Protein AF-A0A397BB30-F1 (afdb_monomer_lite)

InterPro domains:
  IPR001752 Kinesin motor domain [PF00225] (44-128)
  IPR001752 Kinesin motor domain [PS50067] (38-128)
  IPR027417 P-loop containing nucleoside triphosphate hydrolase [SSF52540] (36-128)
  IPR027640 Kinesin-like protein [PTHR47971] (19-128)
  IPR036961 Kinesin motor domain superfamily [G3DSA:3.40.850.10] (12-131)

Sequence (149 aa):
MLNEQNGNPGDVDFQRMIKQFRDQDHQEQPYATKANVQITICVRKRPVNKREVKGKDYDCVTCWHPKVIIHDCKLKVDGITKYLDSNAFEFDHSFDEFTSNETVYKYTAQPLIQFVFNECGRATVFAYVSREVALGICNMSHNALWNDL

Structure (mmCIF, N/CA/C/O backbone):
data_AF-A0A397BB30-F1
#
_entry.id   AF-A0A397BB30-F1
#
loop_
_atom_site.group_PDB
_atom_site.id
_atom_site.type_symbol
_atom_site.label_atom_id
_atom_site.label_alt_id
_atom_site.label_comp_id
_atom_site.label_asym_id
_atom_site.label_entity_id
_atom_site.label_seq_id
_atom_site.pdbx_PDB_ins_code
_atom_site.Cartn_x
_atom_site.Cartn_y
_atom_site.Cartn_z
_atom_site.occupancy
_atom_site.B_iso_or_equiv
_atom_site.auth_seq_id
_atom_site.auth_comp_id
_atom_site.auth_asym_id
_atom_site.auth_atom_id
_atom_site.pdbx_PDB_model_num
ATOM 1 N N . MET A 1 1 ? 10.347 -5.293 -29.919 1.00 48.53 1 MET A N 1
ATOM 2 C CA . MET A 1 1 ? 9.017 -5.371 -30.568 1.00 48.53 1 MET A CA 1
ATOM 3 C C . MET A 1 1 ? 8.091 -6.454 -29.990 1.00 48.53 1 MET A C 1
ATOM 5 O O . MET A 1 1 ? 6.898 -6.356 -30.219 1.00 48.53 1 MET A O 1
ATOM 9 N N . LEU A 1 2 ? 8.571 -7.418 -29.181 1.00 53.06 2 LEU A N 1
ATOM 10 C CA . LEU A 1 2 ? 7.708 -8.427 -28.526 1.00 53.06 2 LEU A CA 1
ATOM 11 C C . LEU A 1 2 ? 6.805 -7.856 -27.405 1.00 53.06 2 LEU A C 1
ATOM 13 O O . LEU A 1 2 ? 5.683 -8.309 -27.216 1.00 53.06 2 LEU A O 1
ATOM 17 N N . ASN A 1 3 ? 7.275 -6.838 -26.673 1.00 48.22 3 ASN A N 1
ATOM 18 C CA . ASN A 1 3 ? 6.567 -6.324 -25.488 1.00 48.22 3 ASN A CA 1
ATOM 19 C C . ASN A 1 3 ? 5.356 -5.433 -25.817 1.00 48.22 3 ASN A C 1
ATOM 21 O O . ASN A 1 3 ? 4.379 -5.440 -25.073 1.00 48.22 3 ASN A O 1
ATOM 25 N N . GLU A 1 4 ? 5.369 -4.742 -26.961 1.00 51.34 4 GLU A N 1
ATOM 26 C CA . GLU A 1 4 ? 4.201 -3.988 -27.444 1.00 51.34 4 GLU A CA 1
ATOM 27 C C . GLU A 1 4 ? 3.107 -4.912 -28.001 1.00 51.34 4 GLU A C 1
ATOM 29 O O . GLU A 1 4 ? 1.927 -4.597 -27.886 1.00 51.34 4 GLU A O 1
ATOM 34 N N . GLN A 1 5 ? 3.484 -6.079 -28.536 1.00 51.56 5 GLN A N 1
ATOM 35 C CA . GLN A 1 5 ? 2.542 -7.096 -29.023 1.00 51.56 5 GLN A CA 1
ATOM 36 C C . GLN A 1 5 ? 1.846 -7.848 -27.877 1.00 51.56 5 GLN A C 1
ATOM 38 O O . GLN A 1 5 ? 0.704 -8.270 -28.033 1.00 51.56 5 GLN A O 1
ATOM 43 N N . ASN A 1 6 ? 2.493 -7.943 -26.709 1.00 57.06 6 ASN A N 1
ATOM 44 C CA . ASN A 1 6 ? 1.936 -8.566 -25.503 1.00 57.06 6 ASN A CA 1
ATOM 45 C C . ASN A 1 6 ? 1.153 -7.593 -24.601 1.00 57.06 6 ASN A C 1
ATOM 47 O O . ASN A 1 6 ? 0.706 -7.993 -23.530 1.00 57.06 6 ASN A O 1
ATOM 51 N N . GLY A 1 7 ? 0.990 -6.324 -24.998 1.00 49.12 7 GLY A N 1
ATOM 52 C CA . GLY A 1 7 ? 0.209 -5.353 -24.227 1.00 49.12 7 GLY A CA 1
ATOM 53 C C . GLY A 1 7 ? 0.872 -4.872 -22.931 1.00 49.12 7 GLY A C 1
ATOM 54 O O . GLY A 1 7 ? 0.156 -4.412 -22.046 1.00 49.12 7 GLY A O 1
ATOM 55 N N . ASN A 1 8 ? 2.211 -4.926 -22.835 1.00 53.66 8 ASN A N 1
ATOM 56 C CA . ASN A 1 8 ? 2.988 -4.368 -21.719 1.00 53.66 8 ASN A CA 1
ATOM 57 C C . ASN A 1 8 ? 3.713 -3.087 -22.156 1.00 53.66 8 ASN A C 1
ATOM 59 O O . ASN A 1 8 ? 4.887 -3.124 -22.539 1.00 53.66 8 ASN A O 1
ATOM 63 N N . PRO A 1 9 ? 3.019 -1.944 -22.166 1.00 55.38 9 PRO A N 1
ATOM 64 C CA . PRO A 1 9 ? 3.624 -0.680 -22.527 1.00 55.38 9 PRO A CA 1
ATOM 65 C C . PRO A 1 9 ? 4.424 -0.106 -21.335 1.00 55.38 9 PRO A C 1
ATOM 67 O O . PRO A 1 9 ? 3.983 -0.200 -20.196 1.00 55.38 9 PRO A O 1
ATOM 70 N N . GLY A 1 10 ? 5.621 0.438 -21.587 1.00 65.81 10 GLY A N 1
ATOM 71 C CA . GLY A 1 10 ? 6.485 1.071 -20.574 1.00 65.81 10 GLY A CA 1
ATOM 72 C C . GLY A 1 10 ? 7.958 0.666 -20.681 1.00 65.81 10 GLY A C 1
ATOM 73 O O . GLY A 1 10 ? 8.357 0.016 -21.650 1.00 65.81 10 GLY A O 1
ATOM 74 N N . ASP A 1 11 ? 8.779 1.064 -19.704 1.00 79.44 11 ASP A N 1
ATOM 75 C CA . ASP A 1 11 ? 10.191 0.673 -19.647 1.00 79.44 11 ASP A CA 1
ATOM 76 C C . ASP A 1 11 ? 10.328 -0.774 -19.154 1.00 79.44 11 ASP A C 1
ATOM 78 O O . ASP A 1 11 ? 10.175 -1.102 -17.975 1.00 79.44 11 ASP A O 1
ATOM 82 N N . VAL A 1 12 ? 10.601 -1.657 -20.106 1.00 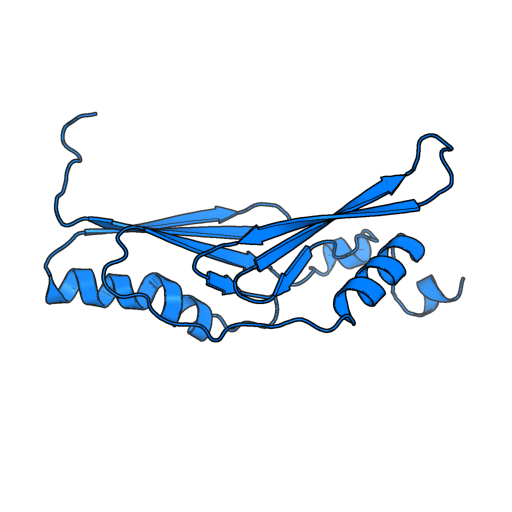83.62 12 VAL A N 1
ATOM 83 C CA . VAL A 1 12 ? 10.606 -3.110 -19.931 1.00 83.62 12 VAL A CA 1
ATOM 84 C C . VAL A 1 12 ? 11.702 -3.597 -18.983 1.00 83.62 12 VAL A C 1
ATOM 86 O O . VAL A 1 12 ? 11.562 -4.671 -18.394 1.00 83.62 12 VAL A O 1
ATOM 89 N N . ASP A 1 13 ? 12.775 -2.818 -18.827 1.00 88.00 13 ASP A N 1
ATOM 90 C CA . ASP A 1 13 ? 13.860 -3.147 -17.911 1.00 88.00 13 ASP A CA 1
ATOM 91 C C . ASP A 1 13 ? 13.408 -2.887 -16.477 1.00 88.00 13 ASP A C 1
ATOM 93 O O . ASP A 1 13 ? 13.495 -3.787 -15.644 1.00 88.00 13 ASP A O 1
ATOM 97 N N . PHE A 1 14 ? 12.821 -1.717 -16.200 1.00 90.56 14 PHE A N 1
ATOM 98 C CA . PHE A 1 14 ? 12.276 -1.412 -14.874 1.00 90.56 14 PHE A CA 1
ATOM 99 C C . PHE A 1 14 ? 11.145 -2.366 -14.488 1.00 90.56 14 PHE A C 1
ATOM 101 O O . PHE A 1 14 ? 11.150 -2.891 -13.377 1.00 90.56 14 PHE A O 1
ATOM 108 N N . GLN A 1 15 ? 10.238 -2.692 -15.414 1.00 89.62 15 GLN A N 1
ATOM 109 C CA . GLN A 1 15 ? 9.196 -3.699 -15.173 1.00 89.62 15 GLN A CA 1
ATOM 110 C C . GLN A 1 15 ? 9.788 -5.061 -14.786 1.00 89.62 15 GLN A C 1
ATOM 112 O O . GLN A 1 15 ? 9.291 -5.721 -13.873 1.00 89.62 15 GLN A O 1
ATOM 117 N N . ARG A 1 16 ? 10.870 -5.486 -15.453 1.00 91.94 16 ARG A N 1
ATOM 118 C CA . ARG A 1 16 ? 11.565 -6.737 -15.125 1.00 91.94 16 ARG A CA 1
ATOM 119 C C . ARG A 1 16 ? 12.229 -6.667 -13.754 1.00 91.94 16 ARG A C 1
ATOM 121 O O . ARG A 1 16 ? 12.101 -7.621 -12.995 1.00 91.94 16 ARG A O 1
ATOM 128 N N . MET A 1 17 ? 12.907 -5.567 -13.438 1.00 94.06 17 MET A N 1
ATOM 129 C CA . MET A 1 17 ? 13.564 -5.376 -12.142 1.00 94.06 17 MET A CA 1
ATOM 130 C C . MET A 1 17 ? 12.546 -5.369 -10.993 1.00 94.06 17 MET A C 1
ATOM 132 O O . MET A 1 17 ? 12.771 -6.021 -9.978 1.00 94.06 17 MET A O 1
ATOM 136 N N . ILE A 1 18 ? 11.399 -4.701 -11.167 1.00 93.75 18 ILE A N 1
ATOM 137 C CA . ILE A 1 18 ? 10.320 -4.668 -10.166 1.00 93.75 18 ILE A CA 1
ATOM 138 C C . ILE A 1 18 ? 9.704 -6.058 -10.008 1.00 93.75 18 ILE A C 1
ATOM 140 O O . ILE A 1 18 ? 9.478 -6.507 -8.889 1.00 93.75 18 ILE A O 1
ATOM 144 N N . LYS A 1 19 ? 9.472 -6.780 -11.111 1.00 93.69 19 LYS A N 1
ATOM 145 C CA . LYS A 1 19 ? 8.988 -8.162 -11.042 1.00 93.69 19 LYS A CA 1
ATOM 146 C C . LYS A 1 19 ? 9.960 -9.056 -10.266 1.00 93.69 19 LYS A C 1
ATOM 148 O O . LYS A 1 19 ? 9.537 -9.762 -9.365 1.00 93.69 19 LYS A O 1
ATOM 153 N N . GLN A 1 20 ? 11.256 -8.964 -10.560 1.00 95.19 20 GLN A N 1
ATOM 154 C CA . GLN A 1 20 ? 12.288 -9.700 -9.826 1.00 95.19 20 GLN A CA 1
ATOM 155 C C . GLN A 1 20 ? 12.316 -9.345 -8.339 1.00 95.19 20 GLN A C 1
ATOM 157 O O . GLN A 1 20 ? 12.559 -10.228 -7.528 1.00 95.19 20 GLN A O 1
ATOM 162 N N . PHE A 1 21 ? 12.073 -8.081 -7.978 1.00 94.94 21 PHE A N 1
ATOM 163 C CA . PHE A 1 21 ? 11.924 -7.674 -6.581 1.00 94.94 21 PHE A CA 1
ATOM 164 C C . PHE A 1 21 ? 10.699 -8.334 -5.934 1.00 94.94 21 PHE A C 1
ATOM 166 O O . PHE A 1 21 ? 10.800 -8.864 -4.834 1.00 94.94 21 PHE A O 1
ATOM 173 N N . ARG A 1 22 ? 9.554 -8.341 -6.626 1.00 93.88 22 ARG A N 1
ATOM 174 C CA . ARG A 1 22 ? 8.296 -8.929 -6.136 1.00 93.88 22 ARG A CA 1
ATOM 175 C C . ARG A 1 22 ? 8.354 -10.445 -5.968 1.00 93.88 22 ARG A C 1
ATOM 177 O O . ARG A 1 22 ? 7.689 -10.972 -5.086 1.00 93.88 22 ARG A O 1
ATOM 184 N N . ASP A 1 23 ? 9.147 -11.117 -6.797 1.00 94.69 23 ASP A N 1
ATOM 185 C CA . ASP A 1 23 ? 9.349 -12.567 -6.756 1.00 94.69 23 ASP A CA 1
ATOM 186 C C . ASP A 1 23 ? 10.276 -13.008 -5.595 1.00 94.69 23 ASP A C 1
ATOM 188 O O . ASP A 1 23 ? 10.458 -14.207 -5.379 1.00 94.69 23 ASP A O 1
ATOM 192 N N . GLN A 1 24 ? 10.886 -12.072 -4.853 1.00 92.12 24 GLN A N 1
ATOM 193 C CA . GLN A 1 24 ? 11.690 -12.393 -3.668 1.00 92.12 24 GLN A CA 1
ATOM 194 C C . GLN A 1 24 ? 10.809 -12.895 -2.518 1.00 92.12 24 GLN A C 1
ATOM 196 O O . GLN A 1 24 ? 9.661 -12.472 -2.356 1.00 92.12 24 GLN A O 1
ATOM 201 N N . ASP A 1 25 ? 11.376 -13.778 -1.690 1.00 88.38 25 ASP A N 1
ATOM 202 C CA . ASP A 1 25 ? 10.715 -14.233 -0.469 1.00 88.38 25 ASP A CA 1
ATOM 203 C C . ASP A 1 25 ? 10.485 -13.047 0.475 1.00 88.38 25 ASP A C 1
ATOM 205 O O . ASP A 1 25 ? 11.395 -12.258 0.752 1.00 88.38 25 ASP A O 1
ATOM 209 N N . HIS A 1 26 ? 9.251 -12.906 0.941 1.00 89.88 26 HIS A N 1
ATOM 210 C CA . HIS A 1 26 ? 8.822 -11.825 1.813 1.00 89.88 26 HIS A CA 1
ATOM 211 C C . HIS A 1 26 ? 7.808 -12.361 2.818 1.00 89.88 26 HIS A C 1
ATOM 213 O O . HIS A 1 26 ? 7.072 -13.311 2.558 1.00 89.88 26 HIS A O 1
ATOM 219 N N . GLN A 1 27 ? 7.772 -11.738 3.992 1.00 88.81 27 GLN A N 1
ATOM 220 C CA . GLN A 1 27 ? 6.809 -12.079 5.028 1.00 88.81 27 GLN A CA 1
ATOM 221 C C . GLN A 1 27 ? 5.731 -11.011 5.089 1.00 88.81 27 GLN A C 1
ATOM 223 O O . GLN A 1 27 ? 6.013 -9.861 5.429 1.00 88.81 27 GLN A O 1
ATOM 228 N N . GLU A 1 28 ? 4.501 -11.416 4.796 1.00 91.81 28 GLU A N 1
ATOM 229 C CA . GLU A 1 28 ? 3.319 -10.614 5.075 1.00 91.81 28 GLU A CA 1
ATOM 230 C C . GLU A 1 28 ? 2.743 -10.982 6.438 1.00 91.81 28 GLU A C 1
ATOM 232 O O . GLU A 1 28 ? 2.658 -12.152 6.820 1.00 91.81 28 GLU A O 1
ATOM 237 N N . GLN A 1 29 ? 2.343 -9.964 7.187 1.00 92.19 29 GLN A N 1
ATOM 238 C CA . GLN A 1 29 ? 1.632 -10.147 8.441 1.00 92.19 29 GLN A CA 1
ATOM 239 C C . GLN A 1 29 ? 0.125 -10.303 8.174 1.00 92.19 29 GLN A C 1
ATOM 241 O O . GLN A 1 29 ? -0.386 -9.854 7.148 1.00 92.19 29 GLN A O 1
ATOM 246 N N . PRO A 1 30 ? -0.631 -10.939 9.079 1.00 92.88 30 PRO A N 1
ATOM 247 C CA . PRO A 1 30 ? -2.083 -10.877 9.039 1.00 92.88 30 PRO A CA 1
ATOM 248 C C . PRO A 1 30 ? -2.581 -9.529 9.576 1.00 92.88 30 PRO A C 1
ATOM 250 O O . PRO A 1 30 ? -2.033 -8.982 10.533 1.00 92.88 30 PRO A O 1
ATOM 253 N N . TYR A 1 31 ? -3.686 -9.030 9.022 1.00 92.25 31 TYR A N 1
ATOM 254 C CA . TYR A 1 31 ? -4.358 -7.848 9.559 1.00 92.25 31 TYR A CA 1
ATOM 255 C C . TYR A 1 31 ? -4.895 -8.102 10.973 1.00 92.25 31 TYR A C 1
ATOM 257 O O . TYR A 1 31 ? -5.692 -9.021 11.196 1.00 92.25 31 TYR A O 1
ATOM 265 N N . ALA A 1 32 ? -4.524 -7.239 11.918 1.00 88.50 32 ALA A N 1
ATOM 266 C CA . ALA A 1 32 ? -4.963 -7.326 13.305 1.00 88.50 32 ALA A CA 1
ATOM 267 C C . ALA A 1 32 ? -5.386 -5.960 13.849 1.00 88.50 32 ALA A C 1
ATOM 269 O O . ALA A 1 32 ? -4.662 -4.977 13.721 1.00 88.50 32 ALA A O 1
ATOM 270 N N . THR A 1 33 ? -6.539 -5.900 14.512 1.00 79.94 33 THR A N 1
ATOM 271 C CA . THR A 1 33 ? -6.952 -4.694 15.235 1.00 79.94 33 THR A CA 1
ATOM 272 C C . THR A 1 33 ? -6.093 -4.554 16.488 1.00 79.94 33 THR A C 1
ATOM 274 O O . THR A 1 33 ? -6.154 -5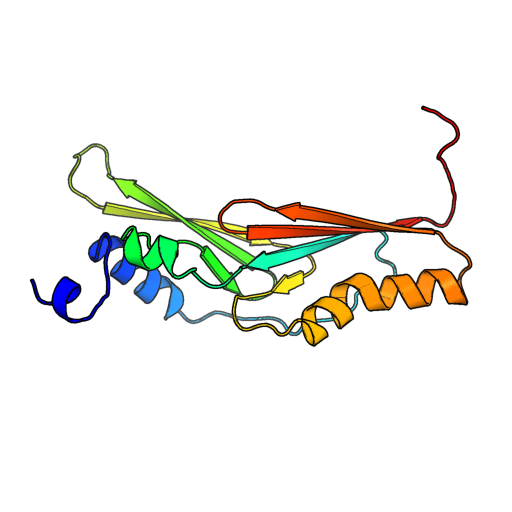.394 17.386 1.00 79.94 33 THR A O 1
ATOM 277 N N . LYS A 1 34 ? -5.278 -3.501 16.558 1.00 73.75 34 LYS A N 1
ATOM 278 C CA . LYS A 1 34 ? -4.473 -3.208 17.747 1.00 73.75 34 LYS A CA 1
ATOM 279 C C . LYS A 1 34 ? -5.367 -2.607 18.840 1.00 73.75 34 LYS A C 1
ATOM 281 O O . LYS A 1 34 ? -6.080 -1.636 18.595 1.00 73.75 34 LYS A O 1
ATOM 286 N N . ALA A 1 35 ? -5.324 -3.171 20.046 1.00 67.94 35 ALA A N 1
ATOM 287 C CA . ALA A 1 35 ? -6.016 -2.606 21.204 1.00 67.94 35 ALA A CA 1
ATOM 288 C C . ALA A 1 35 ? -5.331 -1.305 21.663 1.00 67.94 35 ALA A C 1
ATOM 290 O O . ALA A 1 35 ? -4.104 -1.216 21.644 1.00 67.94 35 ALA A O 1
ATOM 291 N N . ASN A 1 36 ? -6.117 -0.320 22.112 1.00 68.69 36 ASN A N 1
ATOM 292 C CA . ASN A 1 36 ? -5.650 0.948 22.699 1.00 68.69 36 ASN A CA 1
ATOM 293 C C . ASN A 1 36 ? -4.857 1.889 21.769 1.00 68.69 36 ASN A C 1
ATOM 295 O O . ASN A 1 36 ? -4.059 2.697 22.245 1.00 68.69 36 ASN A O 1
ATOM 299 N N . VAL A 1 37 ? -5.069 1.829 20.453 1.00 68.94 37 VAL A N 1
ATOM 300 C CA . VAL A 1 37 ? -4.407 2.743 19.507 1.00 68.94 37 VAL A CA 1
ATOM 301 C C . VAL A 1 37 ? -5.310 3.936 19.204 1.00 68.94 37 VAL A C 1
ATOM 303 O O . VAL A 1 37 ? -6.390 3.760 18.661 1.00 68.94 37 VAL A O 1
ATOM 306 N N . GLN A 1 38 ? -4.874 5.154 19.541 1.00 76.88 38 GLN A N 1
ATOM 307 C CA . GLN A 1 38 ? -5.661 6.383 19.326 1.00 76.88 38 GLN A CA 1
ATOM 308 C C . GLN A 1 38 ? -5.665 6.861 17.866 1.00 76.88 38 GLN A C 1
ATOM 310 O O . GLN A 1 38 ? -6.624 7.491 17.421 1.00 76.88 38 GLN A O 1
ATOM 315 N N . ILE A 1 39 ? -4.592 6.579 17.121 1.00 86.38 39 ILE A N 1
ATOM 316 C CA . ILE A 1 39 ? -4.433 6.973 15.718 1.00 86.38 39 ILE A CA 1
ATOM 317 C C . ILE A 1 39 ? -3.975 5.758 14.925 1.00 86.38 39 ILE A C 1
ATOM 319 O O . ILE A 1 39 ? -2.928 5.195 15.224 1.00 86.38 39 ILE A O 1
ATOM 323 N N . THR A 1 40 ? -4.743 5.380 13.909 1.00 88.00 40 THR A N 1
ATOM 324 C CA . THR A 1 40 ? -4.403 4.294 12.988 1.00 88.00 40 THR A CA 1
ATOM 325 C C . THR A 1 40 ? -4.106 4.880 11.615 1.00 88.00 40 THR A C 1
ATOM 327 O O . THR A 1 40 ? -4.949 5.566 11.027 1.00 88.00 40 THR 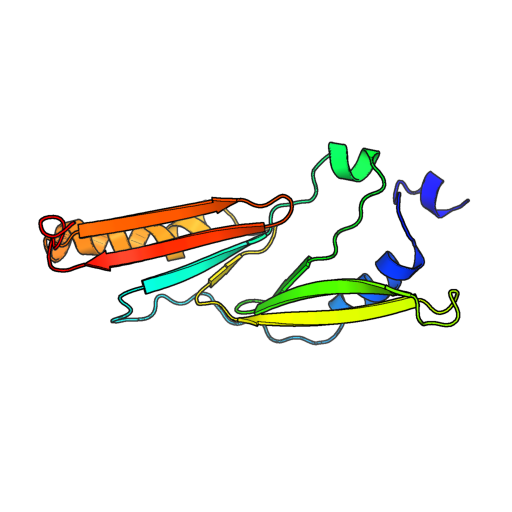A O 1
ATOM 330 N N . ILE A 1 41 ? -2.908 4.615 11.101 1.00 90.56 41 ILE A N 1
ATOM 331 C CA . ILE A 1 41 ? -2.465 5.070 9.784 1.00 90.56 41 ILE A CA 1
ATOM 332 C C . ILE A 1 41 ? -2.519 3.896 8.813 1.00 90.56 41 ILE A C 1
ATOM 334 O O . ILE A 1 41 ? -1.822 2.895 8.971 1.00 90.56 41 ILE A O 1
ATOM 338 N N . CYS A 1 42 ? -3.340 4.043 7.782 1.00 91.31 42 CYS A N 1
ATOM 339 C CA . CYS A 1 42 ? -3.634 2.995 6.822 1.00 91.31 42 CYS A CA 1
ATOM 340 C C . CYS A 1 42 ? -3.291 3.454 5.409 1.00 91.31 42 CYS A C 1
ATOM 342 O O . CYS A 1 42 ? -3.659 4.552 5.004 1.00 91.31 42 CYS A O 1
ATOM 344 N N . VAL A 1 43 ? -2.671 2.597 4.611 1.00 93.31 43 VAL A N 1
ATOM 345 C CA . VAL A 1 43 ? -2.431 2.850 3.188 1.00 93.31 43 VAL A CA 1
ATOM 346 C C . VAL A 1 43 ? -3.198 1.851 2.346 1.00 93.31 43 VAL A C 1
ATOM 348 O O . VAL A 1 43 ? -3.237 0.667 2.657 1.00 93.31 43 VAL A O 1
ATOM 351 N N . ARG A 1 44 ? -3.785 2.318 1.247 1.00 93.12 44 ARG A N 1
ATOM 352 C CA . ARG A 1 44 ? -4.376 1.474 0.218 1.00 93.12 44 ARG A CA 1
ATOM 353 C C . ARG A 1 44 ? -3.764 1.792 -1.138 1.00 93.12 44 ARG A C 1
ATOM 355 O O . ARG A 1 44 ? -3.937 2.892 -1.673 1.00 93.12 44 ARG A O 1
ATOM 362 N N . LYS A 1 45 ? -3.095 0.801 -1.716 1.00 91.56 45 LYS A N 1
ATOM 363 C CA . LYS A 1 45 ? -2.694 0.813 -3.117 1.00 91.56 45 LYS A CA 1
ATOM 364 C C . LYS A 1 45 ? -3.929 0.572 -3.984 1.00 91.56 45 LYS A C 1
ATOM 366 O O . LYS A 1 45 ? -4.778 -0.261 -3.673 1.00 91.56 45 LYS A O 1
ATOM 371 N N . ARG A 1 46 ? -4.053 1.324 -5.076 1.00 88.56 46 ARG A N 1
ATOM 372 C CA . ARG A 1 46 ? -5.111 1.100 -6.068 1.00 88.56 46 ARG A CA 1
ATOM 373 C C . ARG A 1 46 ? -4.586 0.258 -7.235 1.00 88.56 46 ARG A C 1
ATOM 375 O O . ARG A 1 46 ? -3.411 0.378 -7.577 1.00 88.56 46 ARG A O 1
ATOM 382 N N . PRO A 1 47 ? -5.452 -0.506 -7.918 1.00 86.69 47 PRO A N 1
ATOM 383 C CA . PRO A 1 47 ? -5.088 -1.113 -9.189 1.00 86.69 47 PRO A CA 1
ATOM 384 C C . PRO A 1 47 ? -4.670 -0.058 -10.223 1.00 86.69 47 PRO A C 1
ATOM 386 O O . PRO A 1 47 ? -5.190 1.070 -10.240 1.00 86.69 47 PRO A O 1
ATOM 389 N N . VAL A 1 48 ? -3.775 -0.448 -11.131 1.00 84.88 48 VAL A N 1
ATOM 390 C CA . VAL A 1 48 ? -3.415 0.356 -12.306 1.00 84.88 48 VAL A CA 1
ATOM 391 C C . VAL A 1 48 ? -4.652 0.548 -13.181 1.00 84.88 48 VAL A C 1
ATOM 393 O O . VAL A 1 48 ? -5.373 -0.401 -13.497 1.00 84.88 48 VAL A O 1
ATOM 396 N N . ASN A 1 49 ? -4.928 1.790 -13.574 1.00 84.69 49 ASN A N 1
ATOM 397 C CA . ASN A 1 49 ? -6.128 2.110 -14.334 1.00 84.69 49 ASN A CA 1
ATOM 398 C C . ASN A 1 49 ? -5.895 1.969 -15.854 1.00 84.69 49 ASN A C 1
ATOM 400 O O . ASN A 1 49 ? -4.776 2.026 -16.356 1.00 84.69 49 ASN A O 1
ATOM 404 N N . LYS A 1 50 ? -6.977 1.856 -16.637 1.00 85.31 50 LYS A N 1
ATOM 405 C CA . LYS A 1 50 ? -6.884 1.702 -18.105 1.00 85.31 50 LYS A CA 1
ATOM 406 C C . LYS A 1 50 ? -6.188 2.872 -18.817 1.00 85.31 50 LYS A C 1
ATOM 408 O O . LYS A 1 50 ? -5.691 2.686 -19.924 1.00 85.31 50 LYS A O 1
ATOM 413 N N . ARG A 1 51 ? -6.212 4.084 -18.249 1.00 86.06 51 ARG A N 1
ATOM 414 C CA . ARG A 1 51 ? -5.550 5.260 -18.839 1.00 86.06 51 ARG A CA 1
ATOM 415 C C . ARG A 1 51 ? -4.034 5.169 -18.678 1.00 86.06 51 ARG A C 1
ATOM 417 O O . ARG A 1 51 ? -3.334 5.511 -19.616 1.00 86.06 51 ARG A O 1
ATOM 424 N N . GLU A 1 52 ? -3.559 4.651 -17.553 1.00 83.88 52 GLU A N 1
ATOM 425 C CA . GLU A 1 52 ? -2.138 4.423 -17.255 1.00 83.88 52 GLU A CA 1
ATOM 426 C C . GLU A 1 52 ? -1.554 3.336 -18.142 1.00 83.88 52 GLU A C 1
ATOM 428 O O . GLU A 1 52 ? -0.529 3.549 -18.782 1.00 83.88 52 GLU A O 1
ATOM 433 N N . VAL A 1 53 ? -2.289 2.232 -18.310 1.00 82.38 53 VAL A N 1
ATOM 434 C CA . VAL A 1 53 ? -1.923 1.19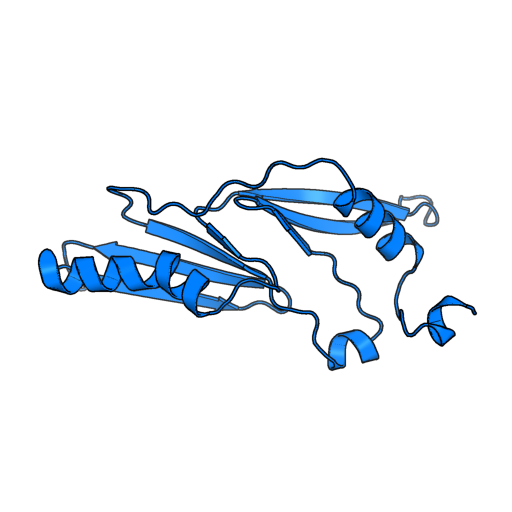8 -19.285 1.00 82.38 53 VAL A CA 1
ATOM 435 C C . VAL A 1 53 ? -1.798 1.811 -20.685 1.00 82.38 53 VAL A C 1
ATOM 437 O O . VAL A 1 53 ? -0.796 1.623 -21.360 1.00 82.38 53 VAL A O 1
ATOM 440 N N . LYS A 1 54 ? -2.772 2.616 -21.130 1.00 83.00 54 LYS A N 1
ATOM 441 C CA . LYS A 1 54 ? -2.679 3.307 -22.433 1.00 83.00 54 LYS A CA 1
ATOM 442 C C . LYS A 1 54 ? -1.511 4.297 -22.506 1.00 83.00 54 LYS A C 1
ATOM 444 O O . LYS A 1 54 ? -0.934 4.459 -23.577 1.00 83.00 54 LYS A O 1
ATOM 449 N N . GLY A 1 55 ? -1.188 4.944 -21.389 1.00 82.69 55 GLY A N 1
ATOM 450 C CA . GLY A 1 55 ? -0.088 5.896 -21.244 1.00 82.69 55 GLY A CA 1
ATOM 451 C C . GLY A 1 55 ? 1.299 5.259 -21.237 1.00 82.69 55 GLY A C 1
ATOM 452 O O . GLY A 1 55 ? 2.280 5.991 -21.269 1.00 82.69 55 GLY A O 1
ATOM 453 N N . LYS A 1 56 ? 1.390 3.922 -21.262 1.00 79.00 56 LYS A N 1
ATOM 454 C CA . LYS A 1 56 ? 2.648 3.186 -21.094 1.00 79.00 56 LYS A CA 1
ATOM 455 C C . LYS A 1 56 ? 3.288 3.377 -19.711 1.00 79.00 56 LYS A C 1
ATOM 457 O O . LYS A 1 56 ? 4.495 3.192 -19.569 1.00 79.00 56 LYS A O 1
ATOM 462 N N . ASP A 1 57 ? 2.477 3.713 -18.708 1.00 82.88 57 ASP A N 1
ATOM 463 C CA . ASP A 1 57 ? 2.904 3.775 -17.311 1.00 82.88 57 ASP A CA 1
ATOM 464 C C . ASP A 1 57 ? 3.038 2.350 -16.746 1.00 82.88 57 ASP A C 1
ATOM 466 O O . ASP A 1 57 ? 2.357 1.415 -17.181 1.00 82.88 57 ASP A O 1
ATOM 470 N N . TYR A 1 58 ? 3.911 2.179 -15.756 1.00 83.06 58 TYR A N 1
ATOM 471 C CA . TYR A 1 58 ? 4.132 0.910 -15.068 1.00 83.06 58 TYR A CA 1
ATOM 472 C C . TYR A 1 58 ? 3.997 1.074 -13.556 1.00 83.06 58 TYR A C 1
ATOM 474 O O . TYR A 1 58 ? 4.204 2.152 -13.009 1.00 83.06 58 TYR A O 1
ATOM 482 N N . ASP A 1 59 ? 3.635 -0.013 -12.882 1.00 88.19 59 ASP A N 1
ATOM 483 C CA . ASP A 1 59 ? 3.413 -0.026 -11.440 1.00 88.19 59 ASP A CA 1
ATOM 484 C C . ASP A 1 59 ? 4.740 -0.076 -10.674 1.00 88.19 59 ASP A C 1
ATOM 486 O O . ASP A 1 59 ? 5.442 -1.089 -10.701 1.00 88.19 59 ASP A O 1
ATOM 490 N N . CYS A 1 60 ? 5.068 1.018 -9.991 1.00 91.31 60 CYS A N 1
ATOM 491 C CA . CYS A 1 60 ? 6.269 1.175 -9.175 1.00 91.31 60 CYS A CA 1
ATOM 492 C C . CYS A 1 60 ? 6.018 0.991 -7.670 1.00 91.31 60 CYS A C 1
ATOM 494 O O . CYS A 1 60 ? 6.923 1.236 -6.874 1.00 91.31 60 CYS A O 1
ATOM 496 N N . VAL A 1 61 ? 4.829 0.541 -7.255 1.00 92.69 61 VAL A N 1
ATOM 497 C CA . VAL A 1 61 ? 4.489 0.366 -5.837 1.00 92.69 61 VAL A CA 1
ATOM 498 C C . VAL A 1 61 ? 4.285 -1.110 -5.526 1.00 92.69 61 VAL A C 1
ATOM 500 O O . VAL A 1 61 ? 3.477 -1.797 -6.150 1.00 92.69 61 VAL A O 1
ATOM 503 N N . THR A 1 62 ? 4.989 -1.622 -4.526 1.00 94.38 62 THR A N 1
ATOM 504 C CA . THR A 1 62 ? 4.785 -2.977 -3.999 1.00 94.38 62 THR A CA 1
ATOM 505 C C . THR A 1 62 ? 4.204 -2.876 -2.596 1.00 94.38 62 THR A C 1
ATOM 507 O O . THR A 1 62 ? 4.652 -2.066 -1.793 1.00 94.38 62 THR A O 1
ATOM 510 N N . CYS A 1 63 ? 3.175 -3.662 -2.295 1.00 94.25 63 CYS A N 1
ATOM 511 C CA . CYS A 1 63 ? 2.535 -3.681 -0.984 1.00 94.25 63 CYS A CA 1
ATOM 512 C C . CYS A 1 63 ? 2.716 -5.070 -0.379 1.00 94.25 63 CYS A C 1
ATOM 514 O O . CYS A 1 63 ? 2.319 -6.042 -1.008 1.00 94.25 63 CYS A O 1
ATOM 516 N N . TRP A 1 64 ? 3.305 -5.136 0.814 1.00 95.12 64 TRP A N 1
ATOM 517 C CA . TRP A 1 64 ? 3.539 -6.362 1.579 1.00 95.12 64 TRP A CA 1
ATOM 518 C C . TRP A 1 64 ? 3.209 -6.073 3.034 1.00 95.12 64 TRP A C 1
ATOM 520 O O . TRP A 1 64 ? 4.011 -5.433 3.711 1.00 95.12 64 TRP A O 1
ATOM 530 N N . HIS A 1 65 ? 2.029 -6.459 3.518 1.00 95.12 65 HIS A N 1
ATOM 531 C CA . HIS A 1 65 ? 1.541 -5.972 4.814 1.00 95.12 65 HIS A CA 1
ATOM 532 C C . HIS A 1 65 ? 2.528 -6.253 5.964 1.00 95.12 65 HIS A C 1
ATOM 534 O O . HIS A 1 65 ? 2.940 -7.405 6.108 1.00 95.12 65 HIS A O 1
ATOM 540 N N . PRO A 1 66 ? 2.929 -5.260 6.801 1.00 94.94 66 PRO A N 1
ATOM 541 C CA . PRO A 1 66 ? 2.468 -3.859 6.933 1.00 94.94 66 PRO A CA 1
ATOM 542 C C . PRO A 1 66 ? 3.236 -2.786 6.143 1.00 94.94 66 PRO A C 1
ATOM 544 O O . PRO A 1 66 ? 3.075 -1.585 6.378 1.00 94.94 66 PRO A O 1
ATOM 547 N N . LYS A 1 67 ? 4.077 -3.195 5.201 1.00 95.44 67 LYS A N 1
ATOM 548 C CA . LYS A 1 67 ? 4.957 -2.327 4.424 1.00 95.44 67 LYS A CA 1
ATOM 549 C C . LYS A 1 67 ? 4.369 -1.959 3.065 1.00 95.44 67 LYS A C 1
ATOM 551 O O . LYS A 1 67 ? 3.658 -2.731 2.421 1.00 95.44 67 LYS A O 1
ATOM 556 N N . VAL A 1 68 ? 4.726 -0.767 2.607 1.00 94.69 68 VAL A N 1
ATOM 557 C CA . VAL A 1 68 ? 4.568 -0.307 1.227 1.00 94.69 68 VAL A CA 1
ATOM 558 C C . VAL A 1 68 ? 5.938 0.126 0.737 1.00 94.69 68 VAL A C 1
ATOM 560 O O . VAL A 1 68 ? 6.600 0.949 1.363 1.00 94.69 68 VAL A O 1
ATOM 563 N N . ILE A 1 69 ? 6.370 -0.453 -0.372 1.00 95.25 69 ILE A N 1
ATOM 564 C CA . ILE A 1 69 ? 7.654 -0.195 -1.002 1.00 95.25 69 ILE A CA 1
ATOM 565 C C . ILE A 1 69 ? 7.422 0.639 -2.259 1.00 95.25 69 ILE A C 1
ATOM 567 O O . ILE A 1 69 ? 6.663 0.243 -3.144 1.00 95.25 69 ILE A O 1
ATOM 571 N N . ILE A 1 70 ? 8.094 1.784 -2.334 1.00 94.19 70 ILE A N 1
ATOM 572 C CA . ILE A 1 70 ? 8.119 2.652 -3.511 1.00 94.19 70 ILE A CA 1
ATOM 573 C C . ILE A 1 70 ? 9.418 2.392 -4.271 1.00 94.19 70 ILE A C 1
ATOM 575 O O . ILE A 1 70 ? 10.502 2.522 -3.702 1.00 94.19 70 ILE A O 1
ATOM 579 N N . HIS A 1 71 ? 9.307 2.007 -5.541 1.00 94.00 71 HIS A N 1
ATOM 580 C CA . HIS A 1 71 ? 10.438 1.738 -6.425 1.00 94.00 71 HIS A CA 1
ATOM 581 C C . HIS A 1 71 ? 10.758 2.964 -7.280 1.00 94.00 71 HIS A C 1
ATOM 583 O O . HIS A 1 71 ? 10.184 3.153 -8.357 1.00 94.00 71 HIS A O 1
ATOM 589 N N . ASP A 1 72 ? 11.730 3.766 -6.855 1.00 92.62 72 ASP A N 1
ATOM 590 C CA . ASP A 1 72 ? 12.235 4.833 -7.707 1.00 92.62 72 ASP A CA 1
ATOM 591 C C . ASP A 1 72 ? 13.071 4.231 -8.843 1.00 92.62 72 ASP A C 1
ATOM 593 O O . ASP A 1 72 ? 14.130 3.631 -8.635 1.00 92.62 72 ASP A O 1
ATOM 597 N N . CYS A 1 73 ? 12.607 4.429 -10.071 1.00 90.19 73 CYS A N 1
ATOM 598 C CA . CYS A 1 73 ? 13.292 3.986 -11.277 1.00 90.19 73 CYS A CA 1
ATOM 599 C C . CYS A 1 73 ? 14.305 5.049 -11.711 1.00 90.19 73 CYS A C 1
ATOM 601 O O . CYS A 1 73 ? 13.927 6.081 -12.269 1.00 90.19 73 CYS A O 1
ATOM 603 N N . LYS A 1 74 ? 15.590 4.820 -11.427 1.00 92.06 74 LYS A N 1
ATOM 604 C CA . LYS A 1 74 ? 16.663 5.805 -11.619 1.00 92.06 74 LYS A CA 1
ATOM 605 C C . LYS A 1 74 ? 17.675 5.342 -12.671 1.00 92.06 74 LYS A C 1
ATOM 607 O O . LYS A 1 74 ? 17.843 4.151 -12.944 1.00 92.06 74 LYS A O 1
ATOM 612 N N . LEU A 1 75 ? 18.368 6.315 -13.256 1.00 90.69 75 LEU A N 1
ATOM 613 C CA . LEU A 1 75 ? 19.526 6.113 -14.126 1.00 90.69 75 LEU A CA 1
ATOM 614 C C . LEU A 1 75 ? 20.781 6.546 -13.377 1.00 90.69 75 LEU A C 1
ATOM 616 O O . LEU A 1 75 ? 20.778 7.574 -12.697 1.00 90.69 75 LEU A O 1
ATOM 620 N N . LYS A 1 76 ? 21.854 5.761 -13.480 1.00 90.12 76 LYS A N 1
ATOM 621 C CA . LYS A 1 76 ? 23.158 6.176 -12.957 1.00 90.12 76 LYS A CA 1
ATOM 622 C C . LYS A 1 76 ? 23.672 7.391 -13.736 1.00 90.12 76 LYS A C 1
ATOM 624 O O . LYS A 1 76 ? 23.177 7.732 -14.807 1.00 90.12 76 LYS A O 1
ATOM 629 N N . VAL A 1 77 ? 24.713 8.024 -13.194 1.00 93.25 77 VAL A N 1
ATOM 630 C CA . VAL A 1 77 ? 25.379 9.199 -13.793 1.00 93.25 77 VAL A CA 1
ATOM 631 C C . VAL A 1 77 ? 25.909 8.919 -15.206 1.00 93.25 77 VAL A C 1
ATOM 633 O O . VAL A 1 77 ? 26.052 9.838 -16.003 1.00 93.25 77 VAL A O 1
ATOM 636 N N . ASP A 1 78 ? 26.153 7.650 -15.538 1.00 87.00 78 ASP A N 1
ATOM 637 C CA . ASP A 1 78 ? 26.534 7.214 -16.884 1.00 87.00 78 ASP A CA 1
ATOM 638 C C . ASP A 1 78 ? 25.419 7.376 -17.939 1.00 87.00 78 ASP A C 1
ATOM 640 O O . ASP A 1 78 ? 25.687 7.241 -19.130 1.00 87.00 78 ASP A O 1
ATOM 644 N N . GLY A 1 79 ? 24.180 7.661 -17.524 1.00 82.31 79 GLY A N 1
ATOM 645 C CA . GLY A 1 79 ? 23.023 7.849 -18.398 1.00 82.31 79 GLY A CA 1
ATOM 646 C C . GLY A 1 79 ? 22.505 6.567 -19.058 1.00 82.31 79 GLY A C 1
ATOM 647 O O . GLY A 1 79 ? 21.588 6.642 -19.872 1.00 82.31 79 GLY A O 1
ATOM 648 N N . ILE A 1 80 ? 23.069 5.401 -18.725 1.00 82.19 80 ILE A N 1
ATOM 649 C CA . ILE A 1 80 ? 22.774 4.122 -19.390 1.00 82.19 80 ILE A CA 1
ATOM 650 C C . ILE A 1 80 ? 22.334 3.071 -18.372 1.00 82.19 80 ILE A C 1
ATOM 652 O O . ILE A 1 80 ? 21.364 2.347 -18.605 1.00 82.19 80 ILE A O 1
ATOM 656 N N . THR A 1 81 ? 23.023 2.966 -17.237 1.00 88.19 81 THR A N 1
ATOM 657 C CA . THR A 1 81 ? 22.753 1.907 -16.267 1.00 88.19 81 THR A CA 1
ATOM 658 C C . THR A 1 81 ? 21.507 2.242 -15.455 1.00 88.19 81 THR A C 1
ATOM 660 O O . THR A 1 81 ? 21.510 3.152 -14.623 1.00 88.19 81 THR A O 1
ATOM 663 N N . LYS A 1 82 ? 20.443 1.464 -15.659 1.00 90.69 82 LYS A N 1
ATOM 664 C CA . LYS A 1 82 ? 19.205 1.529 -14.874 1.00 90.69 82 LYS A CA 1
ATOM 665 C C . LYS A 1 82 ? 19.370 0.840 -13.525 1.00 90.69 82 LYS A C 1
ATOM 667 O O . LYS A 1 82 ? 20.022 -0.200 -13.423 1.00 90.69 82 LYS A O 1
ATOM 672 N N . TYR A 1 83 ? 18.762 1.406 -12.491 1.00 92.00 83 TYR A N 1
ATOM 673 C CA . TYR A 1 83 ? 18.675 0.787 -11.175 1.00 92.00 83 TYR A CA 1
ATOM 674 C C . TYR A 1 83 ? 17.371 1.158 -10.468 1.00 92.00 83 TYR A C 1
ATOM 676 O O . TYR A 1 83 ? 16.748 2.175 -10.774 1.00 92.00 83 TYR A O 1
ATOM 684 N N . LEU A 1 84 ? 16.961 0.310 -9.525 1.00 93.75 84 LEU A N 1
ATOM 685 C CA . LEU A 1 84 ? 15.849 0.595 -8.627 1.00 93.75 84 LEU A CA 1
ATOM 686 C C . LEU A 1 84 ? 16.393 1.042 -7.280 1.00 93.75 84 LEU A C 1
ATOM 688 O O . LEU A 1 84 ? 17.284 0.399 -6.725 1.00 93.75 84 LEU A O 1
ATOM 692 N N . ASP A 1 85 ? 15.814 2.103 -6.746 1.00 95.19 85 ASP A N 1
ATOM 693 C CA . ASP A 1 85 ? 15.989 2.518 -5.362 1.00 95.19 85 ASP A CA 1
ATOM 694 C C . ASP A 1 85 ? 14.655 2.296 -4.638 1.00 95.19 85 ASP A C 1
ATOM 696 O O . ASP A 1 85 ? 13.650 2.923 -4.964 1.00 95.19 85 ASP A O 1
ATOM 700 N N . SER A 1 86 ? 14.614 1.288 -3.763 1.00 94.44 86 SER A N 1
ATOM 701 C CA . SER A 1 86 ? 13.369 0.760 -3.191 1.00 94.44 86 SER A CA 1
ATOM 702 C C . SER A 1 86 ? 13.230 1.186 -1.736 1.00 94.44 86 SER A C 1
ATOM 704 O O . SER A 1 86 ? 13.917 0.661 -0.862 1.00 94.44 86 SER A O 1
ATOM 706 N N . ASN A 1 87 ? 12.317 2.118 -1.479 1.00 95.06 87 ASN A N 1
ATOM 707 C CA . ASN A 1 87 ? 12.091 2.697 -0.160 1.00 95.06 87 ASN A CA 1
ATOM 708 C C . ASN A 1 87 ? 10.872 2.055 0.502 1.00 95.06 87 ASN A C 1
ATOM 710 O O . ASN A 1 87 ? 9.766 2.153 -0.025 1.00 95.06 87 ASN A O 1
ATOM 714 N N . ALA A 1 88 ? 11.071 1.404 1.648 1.00 94.88 88 ALA A N 1
ATOM 715 C CA . ALA A 1 88 ? 10.001 0.761 2.405 1.00 94.88 88 ALA A CA 1
ATOM 716 C C . ALA A 1 88 ? 9.466 1.681 3.511 1.00 94.88 88 ALA A C 1
ATOM 718 O O . ALA A 1 88 ? 10.228 2.197 4.327 1.00 94.88 88 ALA A O 1
ATOM 719 N N . PHE A 1 89 ? 8.145 1.822 3.566 1.00 94.62 89 PHE A N 1
ATOM 720 C CA . PHE A 1 89 ? 7.410 2.558 4.589 1.00 94.62 89 PHE A CA 1
ATOM 721 C C . PHE A 1 89 ? 6.475 1.600 5.318 1.00 94.62 89 PHE A C 1
ATOM 723 O O . PHE A 1 89 ? 5.776 0.820 4.676 1.00 94.62 89 PHE A O 1
ATOM 730 N N . GLU A 1 90 ? 6.462 1.646 6.645 1.00 93.88 90 GLU A N 1
ATOM 731 C CA . GLU A 1 90 ? 5.639 0.769 7.477 1.00 93.88 90 GLU A CA 1
ATOM 732 C C . GLU A 1 90 ? 4.458 1.545 8.068 1.00 93.88 90 GLU A C 1
ATOM 734 O O . GLU A 1 90 ? 4.618 2.679 8.521 1.00 93.88 90 GLU A O 1
ATOM 739 N N . PHE A 1 91 ? 3.273 0.939 8.039 1.00 92.56 91 PHE A N 1
ATOM 740 C CA . PHE A 1 91 ? 2.011 1.537 8.484 1.00 92.56 91 PHE A CA 1
ATOM 741 C C . PHE A 1 91 ? 1.296 0.612 9.475 1.00 92.56 91 PHE A C 1
ATOM 743 O O . PHE A 1 91 ? 1.711 -0.526 9.678 1.00 92.56 91 PHE A O 1
ATOM 750 N N . ASP A 1 92 ? 0.193 1.058 10.082 1.00 92.88 92 ASP A N 1
ATOM 751 C CA . ASP A 1 92 ? -0.630 0.145 10.885 1.00 92.88 92 ASP A CA 1
ATOM 752 C C . ASP A 1 92 ? -1.320 -0.885 9.996 1.00 92.88 92 ASP A C 1
ATOM 754 O O . ASP A 1 92 ? -1.312 -2.076 10.306 1.00 92.88 92 ASP A O 1
ATOM 758 N N . HIS A 1 93 ? -1.862 -0.430 8.864 1.00 93.38 93 HIS A N 1
ATOM 759 C CA . HIS A 1 93 ? -2.413 -1.290 7.825 1.00 93.38 93 HIS A CA 1
ATOM 760 C C . HIS A 1 93 ? -1.958 -0.857 6.436 1.00 93.38 93 HIS A C 1
ATOM 762 O O . HIS A 1 93 ? -1.939 0.326 6.110 1.00 93.38 93 HIS A O 1
ATOM 768 N N . SER A 1 94 ? -1.628 -1.832 5.596 1.00 94.94 94 SER A N 1
ATOM 769 C CA . SER A 1 94 ? -1.365 -1.614 4.177 1.00 94.94 94 SER A CA 1
ATOM 770 C C . SER A 1 94 ? -2.168 -2.621 3.364 1.00 94.94 94 SER A C 1
ATOM 772 O O . SER A 1 94 ? -2.166 -3.821 3.634 1.00 94.94 94 SER A O 1
ATOM 774 N N . PHE A 1 95 ? -2.932 -2.098 2.419 1.00 94.62 95 PHE A N 1
ATOM 775 C CA . PHE A 1 95 ? -3.878 -2.838 1.604 1.00 94.62 95 PHE A CA 1
ATOM 776 C C . PHE A 1 95 ? -3.414 -2.768 0.158 1.00 94.62 95 PHE A C 1
ATOM 778 O O . PHE A 1 95 ? -3.185 -1.675 -0.371 1.00 94.62 95 PHE A O 1
ATOM 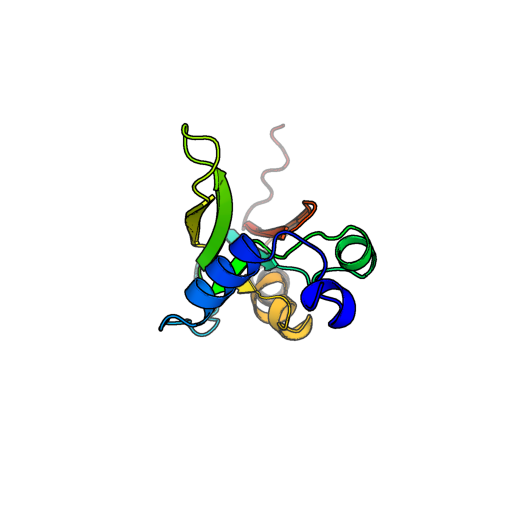785 N N . ASP A 1 96 ? -3.270 -3.925 -0.467 1.00 93.38 96 ASP A N 1
ATOM 786 C CA . ASP A 1 96 ? -2.871 -4.029 -1.863 1.00 93.38 96 ASP A CA 1
ATOM 787 C C . ASP A 1 96 ? -4.052 -3.751 -2.814 1.00 93.38 96 ASP A C 1
ATOM 789 O O . ASP A 1 96 ? -5.189 -3.478 -2.406 1.00 93.38 96 ASP A O 1
ATOM 793 N N . GLU A 1 97 ? -3.783 -3.818 -4.114 1.00 90.69 97 GLU A N 1
ATOM 794 C CA . GLU A 1 97 ? -4.788 -3.632 -5.158 1.00 90.69 97 GLU A CA 1
ATOM 795 C C . GLU A 1 97 ? -5.876 -4.721 -5.188 1.00 90.69 97 GLU A C 1
ATOM 797 O O . GLU A 1 97 ? -6.944 -4.490 -5.763 1.00 90.69 97 GLU A O 1
ATOM 802 N N . PHE A 1 98 ? -5.627 -5.885 -4.584 1.00 92.19 98 PHE A N 1
ATOM 803 C CA . PHE A 1 98 ? -6.545 -7.026 -4.561 1.00 92.19 98 PHE A CA 1
ATOM 804 C C . PHE A 1 98 ? -7.410 -7.055 -3.296 1.00 92.19 98 PHE A C 1
ATOM 806 O O . PHE A 1 98 ? -8.423 -7.758 -3.246 1.00 92.19 98 PHE A O 1
ATOM 813 N N . THR A 1 99 ? -7.067 -6.248 -2.293 1.00 92.75 99 THR A N 1
ATOM 814 C CA . THR A 1 99 ? -7.790 -6.168 -1.031 1.00 92.75 99 THR A CA 1
ATOM 815 C C . THR A 1 99 ? -9.201 -5.607 -1.235 1.00 92.75 99 THR A C 1
ATOM 817 O O . THR A 1 99 ? -9.420 -4.517 -1.783 1.00 92.75 99 THR A O 1
ATOM 820 N N . SER A 1 100 ? -10.187 -6.346 -0.719 1.00 92.94 100 SER A N 1
ATOM 821 C CA . SER A 1 100 ? -11.601 -5.985 -0.803 1.00 92.94 100 SER A CA 1
ATOM 822 C C . SER A 1 100 ? -11.952 -4.746 0.035 1.00 92.94 100 SER A C 1
ATOM 824 O O . SER A 1 100 ? -11.348 -4.468 1.073 1.00 92.94 100 SER A O 1
ATOM 826 N N . ASN A 1 101 ? -12.997 -4.019 -0.376 1.00 90.69 101 ASN A N 1
ATOM 827 C CA . ASN A 1 101 ? -13.522 -2.894 0.409 1.00 90.69 101 ASN A CA 1
ATOM 828 C C . ASN A 1 101 ? -14.012 -3.325 1.799 1.00 90.69 101 ASN A C 1
ATOM 830 O O . ASN A 1 101 ? -13.920 -2.540 2.738 1.00 90.69 101 ASN A O 1
ATOM 834 N N . GLU A 1 102 ? -14.521 -4.552 1.928 1.00 93.94 102 GLU A N 1
ATOM 835 C CA . GLU A 1 102 ? -14.978 -5.107 3.203 1.00 93.94 102 GLU A CA 1
ATOM 836 C C . GLU A 1 102 ? -13.809 -5.277 4.178 1.00 93.94 102 GLU A C 1
ATOM 838 O O . GLU A 1 102 ? -13.885 -4.827 5.320 1.00 93.94 102 GLU A O 1
ATOM 843 N N . THR A 1 103 ? -12.690 -5.837 3.708 1.00 92.62 103 THR A N 1
ATOM 844 C CA . THR A 1 103 ? -11.457 -5.963 4.495 1.00 92.62 103 THR A CA 1
ATOM 845 C C . THR A 1 103 ? -10.935 -4.592 4.918 1.00 92.62 103 THR A C 1
ATOM 847 O O . THR A 1 103 ? -10.661 -4.384 6.097 1.00 92.62 103 THR A O 1
ATOM 850 N N . VAL A 1 104 ? -10.863 -3.628 3.993 1.00 91.56 104 VAL A N 1
ATOM 851 C CA . VAL A 1 104 ? -10.437 -2.256 4.318 1.00 91.56 104 VAL A CA 1
ATOM 852 C C . VAL A 1 104 ? -11.348 -1.658 5.389 1.00 91.56 104 VAL A C 1
ATOM 854 O O . VAL A 1 104 ? -10.857 -1.155 6.394 1.00 91.56 104 VAL A O 1
ATOM 857 N N . TYR A 1 105 ? -12.670 -1.744 5.228 1.00 90.81 105 TYR A N 1
ATOM 858 C CA . TYR A 1 105 ? -13.632 -1.219 6.200 1.00 90.81 105 TYR A CA 1
ATOM 859 C C . TYR A 1 105 ? -13.461 -1.849 7.589 1.00 90.81 105 TYR A C 1
ATOM 861 O O . TYR A 1 105 ? -13.418 -1.130 8.591 1.00 90.81 105 TYR A O 1
ATOM 869 N N . LYS A 1 106 ? -13.294 -3.175 7.639 1.00 92.19 106 LYS A N 1
ATOM 870 C CA . LYS A 1 106 ? -13.135 -3.948 8.876 1.00 92.19 106 LYS A CA 1
ATOM 871 C C . LYS A 1 106 ? -11.952 -3.489 9.726 1.00 92.19 106 LYS A C 1
ATOM 873 O O . LYS A 1 106 ? -12.065 -3.444 10.947 1.00 92.19 106 LYS A O 1
ATOM 878 N N . TYR A 1 107 ? -10.837 -3.137 9.092 1.00 90.56 107 TYR A N 1
ATOM 879 C CA . TYR A 1 107 ? -9.605 -2.745 9.787 1.00 90.56 107 TYR A CA 1
ATOM 880 C C . TYR A 1 107 ? -9.382 -1.227 9.852 1.00 90.56 107 TYR A C 1
ATOM 882 O O . TYR A 1 107 ? -8.367 -0.785 10.376 1.00 90.56 107 TYR A O 1
ATOM 890 N N . THR A 1 108 ? -10.317 -0.415 9.348 1.00 88.94 108 THR A N 1
ATOM 891 C CA . THR A 1 108 ? -10.206 1.054 9.385 1.00 88.94 108 THR A CA 1
ATOM 892 C C . THR A 1 108 ? -11.374 1.700 10.120 1.00 88.94 108 THR A C 1
ATOM 894 O O . THR A 1 108 ? -11.214 2.168 11.241 1.00 88.94 108 THR A O 1
ATOM 897 N N . ALA A 1 109 ? -12.564 1.704 9.521 1.00 88.06 109 ALA A N 1
ATOM 898 C CA . ALA A 1 109 ? -13.720 2.430 10.036 1.00 88.06 109 ALA A CA 1
ATOM 899 C C . ALA A 1 109 ? -14.561 1.621 11.034 1.00 88.06 109 ALA A C 1
ATOM 901 O O . ALA A 1 109 ? -15.158 2.204 11.937 1.00 88.06 109 ALA A O 1
ATOM 902 N N . GLN A 1 110 ? -14.614 0.290 10.914 1.00 88.31 110 GLN A N 1
ATOM 903 C CA . GLN A 1 110 ? -15.443 -0.538 11.797 1.00 88.31 110 GLN A CA 1
ATOM 904 C C . GLN A 1 110 ? -15.092 -0.391 13.296 1.00 88.31 110 GLN A C 1
ATOM 906 O O . GLN A 1 110 ? -16.029 -0.247 14.088 1.00 88.31 110 GLN A O 1
ATOM 911 N N . PRO A 1 111 ? -13.809 -0.359 13.717 1.00 86.81 111 PRO A N 1
ATOM 912 C CA . PRO A 1 111 ? -13.454 -0.134 15.122 1.00 86.81 111 PRO A CA 1
ATOM 913 C C . PRO A 1 111 ? -13.913 1.238 15.638 1.00 86.81 111 PRO A C 1
ATOM 915 O O . PRO A 1 111 ? -14.343 1.361 16.781 1.00 86.81 111 PRO A O 1
ATOM 918 N N . LEU A 1 112 ? -13.906 2.260 14.774 1.00 85.62 112 LEU A N 1
ATOM 919 C CA . LEU A 1 112 ? -14.345 3.615 15.121 1.00 85.62 112 LEU A CA 1
ATOM 920 C C . LEU A 1 112 ? -15.843 3.677 15.422 1.00 85.62 112 LEU A C 1
ATOM 922 O O . LEU A 1 112 ? -16.276 4.417 16.299 1.00 85.62 112 LEU A O 1
ATOM 926 N N . ILE A 1 113 ? -16.649 2.893 14.705 1.00 86.75 113 ILE A N 1
ATOM 927 C CA . ILE A 1 113 ? -18.092 2.818 14.954 1.00 86.75 113 ILE A CA 1
ATOM 928 C C . ILE A 1 113 ? -18.342 2.216 16.336 1.00 86.75 113 ILE A C 1
ATOM 930 O O . ILE A 1 113 ? -19.115 2.769 17.113 1.00 86.75 113 ILE A O 1
ATOM 934 N N . GLN A 1 114 ? -17.649 1.125 16.674 1.00 83.19 114 GLN A N 1
ATOM 935 C CA . GLN A 1 114 ? -17.748 0.520 18.005 1.00 83.19 114 GLN A CA 1
ATOM 936 C C . GLN A 1 114 ? -17.346 1.509 19.104 1.00 83.19 114 GLN A C 1
ATOM 938 O O . GLN A 1 114 ? -18.039 1.605 20.113 1.00 83.19 114 GLN A O 1
ATOM 943 N N . PHE A 1 115 ? -16.287 2.287 18.877 1.00 84.06 115 PHE A N 1
ATOM 944 C CA . PHE A 1 115 ? -15.836 3.334 19.789 1.00 84.06 115 PHE A CA 1
ATOM 945 C C . PHE A 1 115 ? -16.902 4.412 20.038 1.00 84.06 115 PHE A C 1
ATOM 947 O O . PHE A 1 115 ? -17.215 4.728 21.184 1.00 84.06 115 PHE A O 1
ATOM 954 N N . VAL A 1 116 ? -17.516 4.941 18.974 1.00 86.31 116 VAL A N 1
ATOM 955 C CA . VAL A 1 116 ? -18.553 5.981 19.084 1.00 86.31 116 VAL A CA 1
ATOM 956 C C . VAL A 1 116 ? -19.776 5.476 19.857 1.00 86.31 116 VAL A C 1
ATOM 958 O O . VAL A 1 116 ? -20.310 6.203 20.692 1.00 86.31 116 VAL A O 1
ATOM 961 N N . PHE A 1 117 ? -20.214 4.237 19.610 1.00 85.44 117 PHE A N 1
ATOM 962 C CA . PHE A 1 117 ? -21.409 3.685 20.257 1.00 85.44 117 PHE A CA 1
ATOM 963 C C . PHE A 1 117 ? -21.175 3.198 21.692 1.00 85.44 117 PHE A C 1
ATOM 965 O O . PHE A 1 117 ? -22.068 3.351 22.523 1.00 85.44 117 PHE A O 1
ATOM 972 N N . ASN A 1 118 ? -20.012 2.616 21.993 1.00 85.31 118 ASN A N 1
ATOM 973 C CA . ASN A 1 118 ? -19.752 2.011 23.303 1.00 85.31 118 ASN A CA 1
ATOM 974 C C . ASN A 1 118 ? -19.133 2.996 24.301 1.00 85.31 118 ASN A C 1
ATOM 976 O O . ASN A 1 118 ? -19.433 2.930 25.490 1.00 85.31 118 ASN A O 1
ATOM 980 N N . GLU A 1 119 ? -18.257 3.886 23.830 1.00 80.62 119 GLU A N 1
ATOM 981 C CA . GLU A 1 119 ? -17.460 4.776 24.685 1.00 80.62 119 GLU A CA 1
ATOM 982 C C . GLU A 1 119 ? -17.933 6.236 24.625 1.00 80.62 119 GLU A C 1
ATOM 984 O O . GLU A 1 119 ? -17.352 7.098 25.283 1.00 80.62 119 GLU A O 1
ATOM 989 N N . CYS A 1 120 ? -18.986 6.531 23.847 1.00 78.75 120 CYS A N 1
ATOM 990 C CA . CYS A 1 120 ? -19.507 7.885 23.613 1.00 78.75 120 CYS A CA 1
ATOM 991 C C . CYS A 1 120 ? -18.430 8.887 23.137 1.00 78.75 120 CYS A C 1
ATOM 993 O O . CYS A 1 120 ? -18.535 10.091 23.384 1.00 78.75 120 CYS A O 1
ATOM 995 N N . GLY A 1 121 ? -17.382 8.396 22.467 1.00 79.06 121 GLY A N 1
ATOM 996 C CA . GLY A 1 121 ? -16.279 9.205 21.953 1.00 79.06 121 GLY A CA 1
ATOM 997 C C . GLY A 1 121 ? -16.548 9.788 20.562 1.00 79.06 121 GLY A C 1
ATOM 998 O O . GLY A 1 121 ? -17.564 9.512 19.922 1.00 79.06 121 GLY A O 1
ATOM 999 N N . ARG A 1 122 ? -15.617 10.606 20.063 1.00 82.81 122 ARG A N 1
ATOM 1000 C CA . ARG A 1 122 ? -15.629 11.123 18.687 1.00 82.81 122 ARG A CA 1
ATOM 1001 C C . ARG A 1 122 ? -14.597 10.384 17.850 1.00 82.81 122 ARG A C 1
ATOM 1003 O O . ARG A 1 122 ? -13.479 10.156 18.299 1.00 82.81 122 ARG A O 1
ATOM 1010 N N . ALA A 1 123 ? -14.956 10.057 16.617 1.00 84.81 123 ALA A N 1
ATOM 1011 C CA . ALA A 1 123 ? -14.028 9.481 15.657 1.00 84.81 123 ALA A CA 1
ATOM 1012 C C . ALA A 1 123 ? -14.004 10.305 14.371 1.00 84.81 123 ALA A C 1
ATOM 1014 O O . ALA A 1 123 ? -15.043 10.782 13.911 1.00 84.81 123 ALA A O 1
ATOM 1015 N N . THR A 1 124 ? -12.818 10.436 13.784 1.00 83.19 124 THR A N 1
ATOM 1016 C CA . THR A 1 124 ? -12.597 11.172 12.537 1.00 83.19 124 THR A CA 1
ATOM 1017 C C . THR A 1 124 ? -11.774 10.319 11.582 1.00 83.19 124 THR A C 1
ATOM 1019 O O . THR A 1 124 ? -10.779 9.713 11.980 1.00 83.19 124 THR A O 1
ATOM 1022 N N . VAL A 1 125 ? -12.171 10.296 10.310 1.00 86.31 125 VAL A N 1
ATOM 1023 C CA . VAL A 1 125 ? -11.425 9.641 9.231 1.00 86.31 125 VAL A CA 1
ATOM 1024 C C . VAL A 1 125 ? -11.017 10.691 8.211 1.00 86.31 125 VAL A C 1
ATOM 1026 O O . VAL A 1 125 ? -11.863 11.395 7.663 1.00 86.31 125 VAL A O 1
ATOM 1029 N N . PHE A 1 126 ? -9.722 10.764 7.933 1.00 85.81 126 PHE A N 1
ATOM 1030 C CA . PHE A 1 126 ? -9.157 11.558 6.854 1.00 85.81 126 PHE A CA 1
ATOM 1031 C C . PHE A 1 126 ? -8.750 10.635 5.712 1.00 85.81 126 PHE A C 1
ATOM 1033 O O . PHE A 1 126 ? -8.111 9.609 5.939 1.00 85.81 126 PHE A O 1
ATOM 1040 N N . ALA A 1 127 ? -9.092 11.015 4.485 1.00 85.88 127 ALA A N 1
ATOM 1041 C CA . ALA A 1 127 ? -8.655 10.327 3.280 1.00 85.88 127 ALA A CA 1
ATOM 1042 C C . ALA A 1 127 ? -7.831 11.291 2.424 1.00 85.88 127 ALA A C 1
ATOM 1044 O O . ALA A 1 127 ? -8.345 12.287 1.917 1.00 85.88 127 ALA A O 1
ATOM 1045 N N . TYR A 1 128 ? -6.553 10.974 2.259 1.00 83.94 128 TYR A N 1
ATOM 1046 C CA . TYR A 1 128 ? -5.626 11.663 1.375 1.00 83.94 128 TYR A CA 1
ATOM 1047 C C . TYR A 1 128 ? -5.411 10.802 0.137 1.00 83.94 128 TYR A C 1
ATOM 1049 O O . TYR A 1 128 ? -5.123 9.611 0.235 1.00 83.94 128 TYR A O 1
ATOM 1057 N N . VAL A 1 129 ? -5.559 11.392 -1.044 1.00 73.94 129 VAL A N 1
ATOM 1058 C CA . VAL A 1 129 ? -5.441 10.667 -2.312 1.00 73.94 129 VAL A CA 1
ATOM 1059 C C . VAL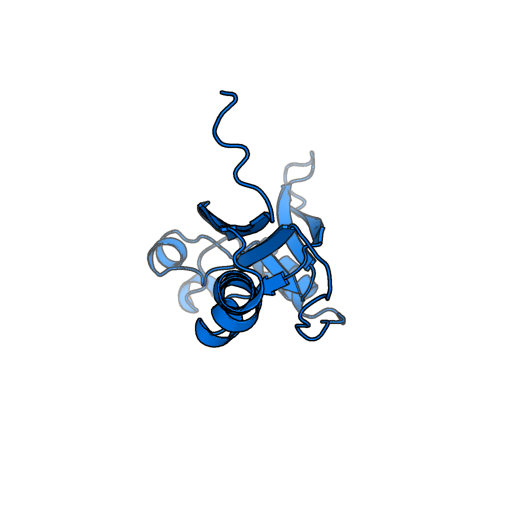 A 1 129 ? -4.344 11.309 -3.145 1.00 73.94 129 VAL A C 1
ATOM 1061 O O . VAL A 1 129 ? -4.383 12.510 -3.406 1.00 73.94 129 VAL A O 1
ATOM 1064 N N . SER A 1 130 ? -3.374 10.505 -3.572 1.00 74.44 130 SER A N 1
ATOM 1065 C CA . SER A 1 130 ? -2.399 10.868 -4.598 1.00 74.44 130 SER A CA 1
ATOM 1066 C C . SER A 1 130 ? -2.686 10.100 -5.888 1.00 74.44 130 SER A C 1
ATOM 1068 O O . SER A 1 130 ? -3.636 9.315 -5.968 1.00 74.44 130 SER A O 1
ATOM 1070 N N . ARG A 1 131 ? -1.871 10.327 -6.927 1.00 67.44 131 ARG A N 1
ATOM 1071 C CA . ARG A 1 131 ? -2.050 9.635 -8.203 1.00 67.44 131 ARG A CA 1
ATOM 1072 C C . ARG A 1 131 ? -1.982 8.123 -8.010 1.00 67.44 131 ARG A C 1
ATOM 1074 O O . ARG A 1 131 ? -2.823 7.460 -8.584 1.00 67.44 131 ARG A O 1
ATOM 1081 N N . GLU A 1 132 ? -1.093 7.577 -7.187 1.00 61.22 132 GLU A N 1
ATOM 1082 C CA . GLU A 1 132 ? -0.830 6.125 -7.121 1.00 61.22 132 GLU A CA 1
ATOM 1083 C C . GLU A 1 132 ? -1.307 5.455 -5.823 1.00 61.22 132 GLU A C 1
ATOM 1085 O O . GLU A 1 132 ? -1.568 4.252 -5.809 1.00 61.22 132 GLU A O 1
ATOM 1090 N N . VAL A 1 133 ? -1.481 6.224 -4.745 1.00 61.66 133 VAL A N 1
ATOM 1091 C CA . VAL A 1 133 ? -1.757 5.692 -3.404 1.00 61.66 133 VAL A CA 1
ATOM 1092 C C . VAL A 1 133 ? -2.843 6.516 -2.710 1.00 61.66 133 VAL A C 1
ATOM 1094 O O . VAL A 1 133 ? -2.861 7.744 -2.799 1.00 61.66 133 VAL A O 1
ATOM 1097 N N . ALA A 1 134 ? -3.739 5.844 -1.986 1.00 60.19 134 ALA A N 1
ATOM 1098 C CA . ALA A 1 134 ? -4.623 6.485 -1.019 1.00 60.19 134 ALA A CA 1
ATOM 1099 C C . ALA A 1 134 ? -4.103 6.224 0.403 1.00 60.19 134 ALA A C 1
ATOM 1101 O O . ALA A 1 134 ? -3.898 5.076 0.793 1.00 60.19 134 ALA A O 1
ATOM 1102 N N . LEU A 1 135 ? -3.898 7.283 1.180 1.00 64.94 135 LEU A N 1
ATOM 1103 C CA . LEU A 1 135 ? -3.538 7.231 2.595 1.00 64.94 135 LEU A CA 1
ATOM 1104 C C . LEU A 1 135 ? -4.770 7.610 3.425 1.00 64.94 135 LEU A C 1
ATOM 1106 O O . LEU A 1 135 ? -5.327 8.693 3.266 1.00 64.94 135 LEU A O 1
ATOM 1110 N N . GLY A 1 136 ? -5.202 6.721 4.311 1.00 63.59 136 GLY A N 1
ATOM 1111 C CA . GLY A 1 136 ? -6.255 6.963 5.290 1.00 63.59 136 GLY A CA 1
ATOM 1112 C C . GLY A 1 136 ? -5.672 7.149 6.688 1.00 63.59 136 GLY A C 1
ATOM 1113 O O . GLY A 1 136 ? -4.900 6.312 7.146 1.00 63.59 136 GLY A O 1
ATOM 1114 N N . ILE A 1 137 ? -6.061 8.211 7.391 1.00 66.81 137 ILE A N 1
ATOM 1115 C CA . ILE A 1 137 ? -5.741 8.402 8.813 1.00 66.81 137 ILE A CA 1
ATOM 1116 C C . ILE A 1 137 ? -7.043 8.321 9.604 1.00 66.81 137 ILE A C 1
ATOM 1118 O O . ILE A 1 137 ? -7.969 9.093 9.359 1.00 66.81 137 ILE A O 1
ATOM 1122 N N . CYS A 1 138 ? -7.115 7.394 10.552 1.00 68.19 138 CYS A N 1
ATOM 1123 C CA . CYS A 1 138 ? -8.245 7.232 11.462 1.00 68.19 138 CYS A CA 1
ATOM 1124 C C . CYS A 1 138 ? -7.836 7.706 12.862 1.00 68.19 138 CYS A C 1
ATOM 1126 O O . CYS A 1 138 ? -6.788 7.302 13.359 1.00 68.19 138 CYS A O 1
ATOM 1128 N N . ASN A 1 139 ? -8.641 8.557 13.498 1.00 67.88 139 ASN A N 1
ATOM 1129 C CA . ASN A 1 139 ? -8.391 9.095 14.838 1.00 67.88 139 ASN A CA 1
ATOM 1130 C C . ASN A 1 139 ? -9.610 8.860 15.744 1.00 67.88 139 ASN A C 1
ATOM 1132 O O . ASN A 1 139 ? -10.745 9.102 15.326 1.00 67.88 139 ASN A O 1
ATOM 1136 N N . MET A 1 140 ? -9.360 8.415 16.977 1.00 62.25 140 MET A N 1
ATOM 1137 C CA . MET A 1 140 ? -10.338 8.316 18.062 1.00 62.25 140 MET A CA 1
ATOM 1138 C C . MET A 1 140 ? -9.987 9.329 19.157 1.00 62.25 140 MET A C 1
ATOM 1140 O O . MET A 1 140 ? -8.877 9.302 19.690 1.00 62.25 140 MET A O 1
ATOM 1144 N N . SER A 1 141 ? -10.929 10.203 19.524 1.00 56.91 141 SER A N 1
ATOM 1145 C CA . SER A 1 141 ? -10.770 11.149 20.631 1.00 56.91 141 SER A CA 1
ATOM 1146 C C . SER A 1 141 ? -11.888 10.999 21.669 1.00 56.91 141 SER A C 1
ATOM 1148 O O . SER A 1 141 ? -13.079 10.997 21.353 1.00 56.91 141 SER A O 1
ATOM 1150 N N . HIS A 1 142 ? -11.504 10.906 22.946 1.00 52.31 142 HIS A N 1
ATOM 1151 C CA . HIS A 1 142 ? -12.440 10.911 24.084 1.00 52.31 142 HIS A CA 1
ATOM 1152 C C . HIS A 1 142 ? -12.899 12.316 24.486 1.00 52.31 142 HIS A C 1
ATOM 1154 O O . HIS A 1 142 ? -13.776 12.451 25.329 1.00 52.31 142 HIS A O 1
ATOM 1160 N N . ASN A 1 143 ? -12.336 13.373 23.888 1.00 44.69 143 ASN A N 1
ATOM 1161 C CA . ASN A 1 143 ? -12.734 14.747 24.166 1.00 44.69 143 ASN A CA 1
ATOM 1162 C C . ASN A 1 143 ? -12.729 15.615 22.910 1.00 44.69 143 ASN A C 1
ATOM 1164 O O . ASN A 1 143 ? -11.800 15.635 22.101 1.00 44.69 143 ASN A O 1
ATOM 1168 N N . ALA A 1 144 ? -13.814 16.360 22.785 1.00 42.38 144 ALA A N 1
ATOM 1169 C CA . ALA A 1 144 ? -14.059 17.397 21.811 1.00 42.38 144 ALA A CA 1
ATOM 1170 C C . ALA A 1 144 ? -13.240 18.663 22.104 1.00 42.38 144 ALA A C 1
ATOM 1172 O O . ALA A 1 144 ? -13.811 19.677 22.491 1.00 42.38 144 ALA A O 1
ATOM 1173 N N . LEU A 1 145 ? -11.923 18.648 21.914 1.00 40.78 145 LEU A N 1
ATOM 1174 C CA . LEU A 1 145 ? -11.150 19.895 21.876 1.00 40.78 145 LEU A CA 1
ATOM 1175 C C . LEU A 1 145 ? -11.265 20.513 20.474 1.00 40.78 145 LEU A C 1
ATOM 1177 O O . LEU A 1 145 ? -10.330 20.492 19.688 1.00 40.78 145 LEU A O 1
ATOM 1181 N N . TRP A 1 146 ? -12.462 21.004 20.145 1.00 40.00 146 TRP A N 1
ATOM 1182 C CA . TRP A 1 146 ? -12.724 21.868 18.981 1.00 40.00 146 TRP A CA 1
ATOM 1183 C C . TRP A 1 146 ? -13.147 23.280 19.422 1.00 40.00 146 TRP A C 1
ATOM 1185 O O . TRP A 1 146 ? -13.828 23.975 18.678 1.00 40.00 146 TRP A O 1
ATOM 1195 N N . ASN A 1 147 ? -12.767 23.696 20.636 1.00 34.28 147 ASN A N 1
ATOM 1196 C CA . ASN A 1 147 ? -13.058 25.037 21.154 1.00 34.28 147 ASN A CA 1
ATOM 1197 C C . ASN A 1 147 ? -11.840 25.973 21.221 1.00 34.28 147 ASN A C 1
ATOM 1199 O O . ASN A 1 147 ? -12.027 27.108 21.631 1.00 34.28 147 ASN A O 1
ATOM 1203 N N . ASP A 1 148 ? -10.647 25.555 20.785 1.00 40.53 148 ASP A N 1
ATOM 1204 C CA . ASP A 1 148 ? -9.444 26.406 20.833 1.00 40.53 148 ASP A CA 1
ATOM 1205 C C . ASP A 1 148 ? -8.679 26.429 19.492 1.00 40.53 148 ASP A C 1
ATOM 1207 O O . ASP A 1 148 ? -7.501 26.069 19.419 1.00 40.53 148 ASP A O 1
ATOM 1211 N N . LEU A 1 149 ? -9.359 26.857 18.422 1.00 38.84 149 LEU A N 1
ATOM 1212 C CA . LEU A 1 149 ? -8.741 27.485 17.244 1.00 38.84 149 LEU A CA 1
ATOM 1213 C C . LEU A 1 149 ? -9.461 28.797 16.929 1.00 38.84 149 LEU A C 1
ATOM 1215 O O . LEU A 1 149 ? -10.712 28.771 16.888 1.00 38.84 149 LEU A O 1
#

Secondary structure (DSSP, 8-state):
-HHHHTT--S-HHHHHHHHHHHTS---PPPP---TT-SEEEEEEEPPPPHHHHHHT----EEEETTEEEEEEEEE-TTSS-EEEEEEEEE-SEEE-TT--HHHHHHHTTHHHHHHHHHH--EEEEEEEE-SSEEEEEEEEESS---S--

Foldseek 3Di:
DVCVVVLQFADVVVVVVVVVVVPDDDDADDQDADPPDQKFKEKEWADDDPVCSVVSHDDQWDWGPQKIWGWDFDDPPVNPDIDTDIDIDGGSYYHYNPDDPVNVCVRAVPVVVVCCVPLVWDKDWDWDDDPGMIMIMIGIGRDDPPPPD

pLDDT: mean 81.79, std 15.3, range [34.28, 95.44]

Organism: Aphanomyces astaci (NCBI:txid112090)

Radius of gyration: 19.4 Å; chains: 1; bounding box: 48×42×55 Å